Protein AF-A0A2K3KJV8-F1 (afdb_monomer)

Secondary structure (DSSP, 8-state):
---------SS-HHHHHHHHHTTTT----GGGT--TT-------PPPP--S--HHHHH-PPPPPTT-TT-SSS-S----SSSSS--

Structure (mmCIF, N/CA/C/O backbone):
data_AF-A0A2K3KJV8-F1
#
_entry.id   AF-A0A2K3KJV8-F1
#
loop_
_atom_site.group_PDB
_atom_site.id
_atom_site.type_symbol
_atom_site.label_atom_id
_atom_site.label_alt_id
_atom_site.label_comp_id
_atom_site.label_asym_id
_atom_site.label_entity_id
_atom_site.label_seq_id
_atom_site.pdbx_PDB_ins_code
_atom_site.Cartn_x
_atom_site.Cartn_y
_atom_site.Cartn_z
_atom_site.occupancy
_atom_site.B_iso_or_equiv
_atom_site.auth_seq_id
_atom_site.auth_comp_id
_atom_site.auth_asym_id
_atom_site.auth_atom_id
_atom_site.p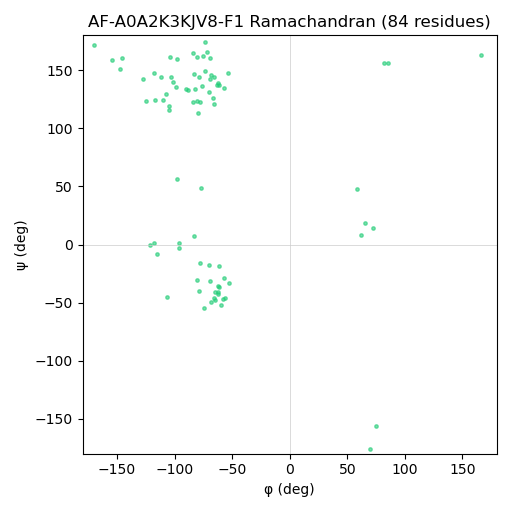dbx_PDB_model_num
ATOM 1 N N . ALA A 1 1 ? -15.549 14.192 7.520 1.00 83.75 1 ALA A N 1
ATOM 2 C CA . ALA A 1 1 ? -14.897 13.055 8.202 1.00 83.75 1 ALA A CA 1
ATOM 3 C C . ALA A 1 1 ? -14.697 11.929 7.195 1.00 83.75 1 ALA A C 1
ATOM 5 O O . ALA A 1 1 ? -15.487 11.843 6.261 1.00 83.75 1 ALA A O 1
ATOM 6 N N . HIS A 1 2 ? -13.662 11.103 7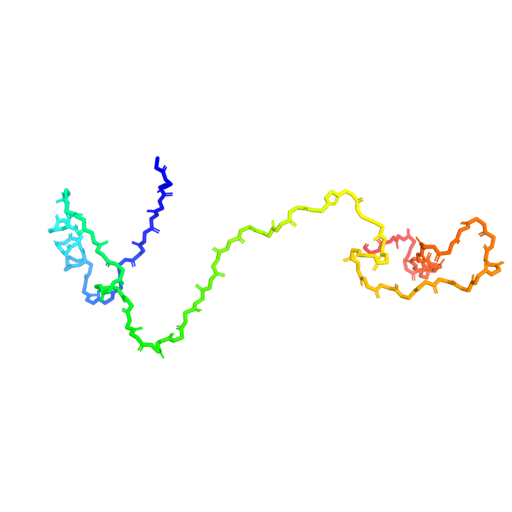.354 1.00 93.31 2 HIS A N 1
ATOM 7 C CA . HIS A 1 2 ? -13.540 9.856 6.595 1.00 93.31 2 HIS A CA 1
ATOM 8 C C . HIS A 1 2 ? -14.417 8.801 7.274 1.00 93.31 2 HIS A C 1
ATOM 10 O O . HIS A 1 2 ? -14.276 8.586 8.475 1.00 93.31 2 HIS A O 1
ATOM 16 N N . LEU A 1 3 ? -15.353 8.213 6.529 1.00 96.19 3 LEU A N 1
ATOM 17 C CA . LEU A 1 3 ? -16.264 7.183 7.026 1.00 96.19 3 LEU A CA 1
ATOM 18 C C . LEU A 1 3 ? -15.737 5.810 6.614 1.00 96.19 3 LEU A C 1
ATOM 20 O O . LEU A 1 3 ? -15.329 5.624 5.468 1.00 96.19 3 LEU A O 1
ATOM 24 N N . MET A 1 4 ? -15.751 4.867 7.548 1.00 96.44 4 MET A N 1
ATOM 25 C CA . MET A 1 4 ? -15.389 3.475 7.312 1.00 96.44 4 MET A CA 1
ATOM 26 C C . MET A 1 4 ? -16.210 2.565 8.220 1.00 96.44 4 MET A C 1
ATOM 28 O O . MET A 1 4 ? -16.598 2.966 9.317 1.00 96.44 4 MET A O 1
ATOM 32 N N . GLU A 1 5 ? -16.450 1.345 7.760 1.00 96.69 5 GLU A N 1
ATOM 33 C CA . GLU A 1 5 ? -17.113 0.299 8.533 1.00 96.69 5 GLU A CA 1
ATOM 34 C C . GLU A 1 5 ? -16.064 -0.672 9.072 1.00 96.69 5 GLU A C 1
ATOM 36 O O . GLU A 1 5 ? -15.093 -1.003 8.388 1.00 96.69 5 GLU A 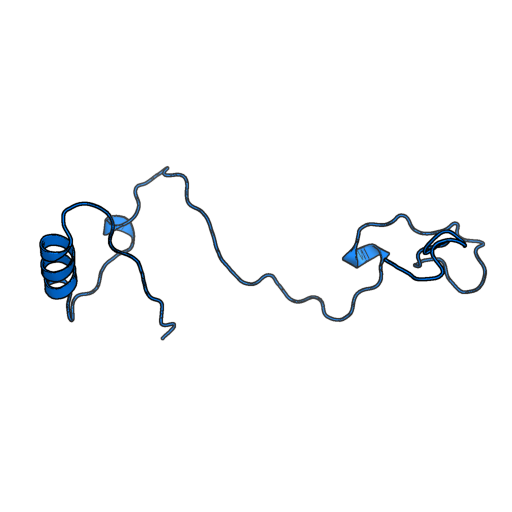O 1
ATOM 41 N N . ILE A 1 6 ? -16.250 -1.114 10.314 1.00 96.38 6 ILE A N 1
ATOM 42 C CA . ILE A 1 6 ? -15.338 -2.031 10.997 1.00 96.38 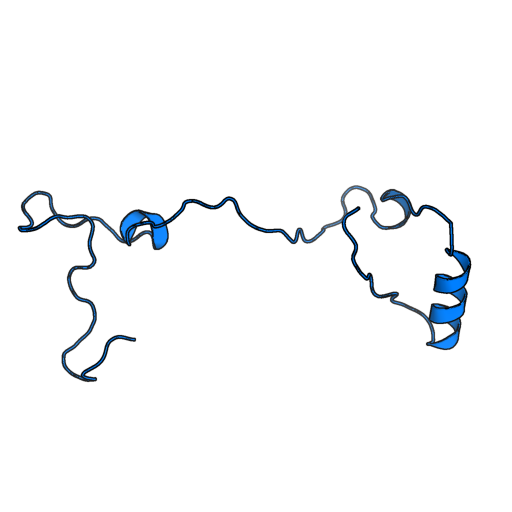6 ILE A CA 1
ATOM 43 C C . ILE A 1 6 ? -16.156 -3.227 11.469 1.00 96.38 6 ILE A C 1
ATOM 45 O O . ILE A 1 6 ? -17.141 -3.080 12.192 1.00 96.38 6 ILE A O 1
ATOM 49 N N . GLN A 1 7 ? -15.751 -4.425 11.057 1.00 97.69 7 GLN A N 1
ATOM 50 C CA . GLN A 1 7 ? -16.401 -5.660 11.475 1.00 97.69 7 GLN A CA 1
ATOM 51 C C . GLN A 1 7 ? -16.123 -5.955 12.956 1.00 97.69 7 GLN A C 1
ATOM 53 O O . GLN A 1 7 ? -14.971 -5.996 13.384 1.00 97.69 7 GLN A O 1
ATOM 58 N N . VAL A 1 8 ? -17.175 -6.265 13.720 1.00 97.38 8 VAL A N 1
ATOM 59 C CA . VAL A 1 8 ? -17.052 -6.770 15.096 1.00 97.38 8 VAL A CA 1
ATOM 60 C C . VAL A 1 8 ? -16.832 -8.286 15.079 1.00 97.38 8 VAL A C 1
ATOM 62 O O . VAL A 1 8 ? -17.647 -9.059 14.556 1.00 97.38 8 VAL A O 1
ATOM 65 N N . ASN A 1 9 ? -15.725 -8.727 15.673 1.00 97.44 9 ASN A N 1
ATOM 66 C CA . ASN A 1 9 ? -15.352 -10.136 15.809 1.00 97.44 9 ASN A CA 1
ATOM 67 C C . ASN A 1 9 ? -15.584 -10.651 17.243 1.00 97.44 9 ASN A C 1
ATOM 69 O O . ASN A 1 9 ? -15.705 -9.863 18.173 1.00 97.44 9 ASN A O 1
ATOM 73 N N . GLY A 1 10 ? -15.658 -11.980 17.406 1.00 96.81 10 GLY A N 1
ATOM 74 C CA . GLY A 1 10 ? -15.950 -12.643 18.690 1.00 96.81 10 GLY A CA 1
ATOM 75 C C . GLY A 1 10 ? -17.444 -12.720 19.051 1.00 96.81 10 GLY A C 1
ATOM 76 O O . GLY A 1 10 ? -18.252 -11.937 18.560 1.00 96.81 10 GLY A O 1
ATOM 77 N N . GLY A 1 11 ? -17.819 -13.688 19.898 1.00 97.50 11 GLY A N 1
ATOM 78 C CA . GLY A 1 11 ? -19.194 -13.867 20.394 1.00 97.50 11 GLY A CA 1
ATOM 79 C C . GLY A 1 11 ? -20.229 -14.341 19.358 1.00 97.50 11 GLY A C 1
ATOM 80 O O . GLY A 1 11 ? -19.913 -14.640 18.204 1.00 97.50 11 GLY A O 1
ATOM 81 N N . THR A 1 12 ? -21.490 -14.424 19.792 1.00 98.00 12 THR A N 1
ATOM 82 C CA . THR A 1 12 ? -22.661 -14.730 18.945 1.00 98.00 12 THR A CA 1
ATOM 83 C C . THR A 1 12 ? -23.195 -13.477 18.242 1.00 98.00 12 THR A C 1
ATOM 85 O O . THR A 1 12 ? -22.878 -12.354 18.626 1.00 98.00 12 THR A O 1
ATOM 88 N N . VAL A 1 13 ? -24.044 -13.647 17.221 1.00 97.44 13 VAL A N 1
ATOM 89 C CA . VAL A 1 13 ? -24.614 -12.517 16.459 1.00 97.44 13 VAL A CA 1
ATOM 90 C C . VAL A 1 13 ? -25.355 -11.525 17.361 1.00 97.44 13 VAL A C 1
ATOM 92 O O . VAL A 1 13 ? -25.103 -10.331 17.255 1.00 97.44 13 VAL A O 1
ATOM 95 N N . SER A 1 14 ? -26.202 -12.004 18.282 1.00 97.75 14 SER A N 1
ATOM 96 C CA . SER A 1 14 ? -26.929 -11.124 19.214 1.00 97.75 14 SER A CA 1
ATOM 97 C C . SER A 1 14 ? -25.969 -10.279 20.052 1.00 97.75 14 SER A C 1
ATOM 99 O O . SER A 1 14 ? -26.104 -9.063 20.107 1.00 97.75 14 SER A O 1
ATOM 101 N N . GLN A 1 15 ? -24.931 -10.908 20.614 1.00 97.94 15 GLN A N 1
ATOM 102 C CA . GLN A 1 15 ? -23.937 -10.219 21.442 1.00 97.94 15 GLN A CA 1
ATOM 103 C C . GLN A 1 15 ? -23.170 -9.144 20.665 1.00 97.94 15 GLN A C 1
ATOM 105 O O . GLN A 1 15 ? -22.858 -8.096 21.223 1.00 97.94 15 GLN A O 1
ATOM 110 N N . LYS A 1 16 ? -22.879 -9.373 19.377 1.00 98.06 16 LYS A N 1
ATOM 111 C CA . LYS A 1 16 ? -22.231 -8.366 18.523 1.00 98.06 16 LYS A CA 1
ATOM 112 C C . LYS A 1 16 ? -23.114 -7.141 18.306 1.00 98.06 16 LYS A C 1
ATOM 114 O O . LYS A 1 16 ? -22.596 -6.027 18.324 1.00 98.06 16 LYS A O 1
ATOM 119 N N . VAL A 1 17 ? -24.418 -7.342 18.097 1.00 97.56 17 VAL A N 1
ATOM 120 C CA . VAL A 1 17 ? -25.378 -6.241 17.914 1.00 97.56 17 VAL A CA 1
ATOM 121 C C . VAL A 1 17 ? -25.482 -5.416 19.193 1.00 97.56 17 VAL A C 1
ATOM 123 O O . VAL A 1 17 ? -25.331 -4.198 19.131 1.00 97.56 17 VAL A O 1
ATOM 126 N N . ASP A 1 18 ? -25.642 -6.069 20.345 1.00 97.75 18 ASP A N 1
ATOM 127 C CA . ASP A 1 18 ? -25.735 -5.387 21.642 1.00 97.75 18 ASP A CA 1
ATOM 128 C C . ASP A 1 18 ? -24.445 -4.617 21.972 1.00 97.75 18 ASP A C 1
ATOM 130 O O . ASP A 1 18 ? -24.491 -3.463 22.405 1.00 97.75 18 ASP A O 1
ATOM 134 N N . TYR A 1 19 ? -23.283 -5.225 21.704 1.00 96.44 19 TYR A N 1
ATOM 135 C CA . TYR A 1 19 ? -21.976 -4.587 21.866 1.00 96.44 19 TYR A CA 1
ATOM 136 C C . TYR A 1 19 ? -21.851 -3.335 20.993 1.00 96.44 19 TYR A C 1
ATOM 138 O O . TYR A 1 19 ? -21.538 -2.264 21.508 1.00 96.44 19 TYR A O 1
ATOM 146 N N . ALA A 1 20 ? -22.138 -3.440 19.690 1.00 96.62 20 ALA A N 1
ATOM 147 C CA . ALA A 1 20 ? -22.047 -2.318 18.757 1.00 96.62 20 ALA A CA 1
ATOM 148 C C . ALA A 1 20 ? -23.021 -1.182 19.113 1.00 96.62 20 ALA A C 1
ATOM 150 O O . ALA A 1 20 ? -22.635 -0.012 19.085 1.00 96.62 20 ALA A O 1
ATOM 151 N N . TYR A 1 21 ? -24.253 -1.520 19.506 1.00 96.81 21 TYR A N 1
ATOM 152 C CA . TYR A 1 21 ? -25.256 -0.545 19.935 1.00 96.81 21 TYR A CA 1
ATOM 153 C C . TYR A 1 21 ? -24.803 0.233 21.179 1.00 96.81 21 TYR A C 1
ATOM 155 O O . TYR A 1 21 ? -24.999 1.443 21.269 1.00 96.81 21 TYR A O 1
ATOM 163 N N . GLY A 1 22 ? -24.108 -0.427 22.112 1.00 96.75 22 GLY A N 1
ATOM 164 C CA . GLY A 1 22 ? -23.544 0.208 23.305 1.00 96.75 22 GLY A CA 1
ATOM 165 C C . GLY A 1 22 ? -22.507 1.308 23.031 1.00 96.75 22 GLY A C 1
ATOM 166 O O . GLY A 1 22 ? -22.262 2.129 23.924 1.00 96.75 22 GLY A O 1
ATOM 167 N N . PHE A 1 23 ? -21.921 1.359 21.829 1.00 95.75 23 PHE A N 1
ATOM 168 C CA . PHE A 1 23 ? -20.971 2.395 21.400 1.00 95.75 23 PHE A CA 1
ATOM 169 C C . PHE A 1 23 ? -21.601 3.537 20.604 1.00 95.75 23 PHE A C 1
ATOM 171 O O . PHE A 1 23 ? -20.883 4.456 20.206 1.00 95.75 23 PHE A O 1
ATOM 178 N N . PHE A 1 24 ? -22.916 3.528 20.378 1.00 96.69 24 PHE A N 1
ATOM 179 C CA . PHE A 1 24 ? -23.569 4.636 19.686 1.00 96.69 24 PHE A CA 1
ATOM 180 C C . PHE A 1 24 ? -23.305 5.961 20.406 1.00 96.69 24 PHE A C 1
ATOM 182 O O . PHE A 1 24 ? -23.345 6.037 21.633 1.00 96.69 24 PHE A O 1
ATOM 189 N N . GLU A 1 25 ? -22.973 6.981 19.608 1.00 96.12 25 GLU A N 1
ATOM 190 C CA . GLU A 1 25 ? -22.633 8.343 20.051 1.00 96.12 25 GLU A CA 1
ATOM 191 C C . GLU A 1 25 ? -21.390 8.450 20.959 1.00 96.12 25 GLU A C 1
ATOM 193 O O . GLU A 1 25 ? -21.075 9.530 21.459 1.00 96.12 25 GLU A O 1
ATOM 198 N N . LYS A 1 26 ? -20.633 7.360 21.142 1.00 95.94 26 LYS A N 1
ATOM 199 C CA . LYS A 1 26 ? -19.385 7.341 21.914 1.00 95.94 26 LYS A CA 1
ATOM 200 C C . LYS A 1 26 ? -18.175 7.320 20.987 1.00 95.94 26 LYS A C 1
ATOM 202 O O . LYS A 1 26 ? -18.172 6.673 19.944 1.00 95.94 26 LYS A O 1
ATOM 207 N N . GLN A 1 27 ? -17.111 8.001 21.399 1.00 95.31 27 GLN A N 1
ATOM 208 C CA . GLN A 1 27 ? -15.824 7.931 20.714 1.00 95.31 27 GLN A CA 1
ATOM 209 C C . GLN A 1 27 ? -15.051 6.687 21.171 1.00 95.31 27 GLN A C 1
ATOM 211 O O . GLN A 1 27 ? -14.943 6.431 22.369 1.00 95.31 27 GLN A O 1
ATOM 216 N N . ILE A 1 28 ? -14.485 5.945 20.219 1.00 95.75 28 ILE A N 1
ATOM 217 C CA . ILE A 1 28 ? -13.604 4.802 20.486 1.00 95.75 28 ILE A CA 1
ATOM 218 C C . ILE A 1 28 ? -12.159 5.242 20.199 1.00 95.75 28 ILE A C 1
ATOM 220 O O . ILE A 1 28 ? -11.860 5.590 19.052 1.00 95.75 28 ILE A O 1
ATOM 224 N N . PRO A 1 29 ? -11.268 5.288 21.204 1.00 96.94 29 PRO A N 1
ATOM 225 C CA . PRO A 1 29 ? -9.865 5.626 20.994 1.00 96.94 29 PRO A CA 1
ATOM 226 C C . PRO A 1 29 ? -9.064 4.413 20.476 1.00 96.94 29 PRO A C 1
ATOM 228 O O . PRO A 1 29 ? -9.501 3.268 20.573 1.00 96.94 29 PRO A O 1
ATOM 231 N N . VAL A 1 30 ? -7.891 4.659 19.882 1.00 96.19 30 VAL A N 1
ATOM 232 C CA . VAL A 1 30 ? -7.090 3.621 19.193 1.00 96.19 30 VAL A CA 1
ATOM 233 C C . VAL A 1 30 ? -6.482 2.583 20.144 1.00 96.19 30 VAL A C 1
ATOM 235 O O . VAL A 1 30 ? -6.352 1.416 19.785 1.00 96.19 30 VAL A O 1
ATOM 238 N N . ASP A 1 31 ? -6.162 2.993 21.367 1.00 96.62 31 ASP A N 1
ATOM 239 C CA . ASP A 1 31 ? -5.634 2.157 22.451 1.00 96.62 31 ASP A CA 1
ATOM 240 C C . ASP A 1 31 ? -6.672 1.173 23.016 1.00 96.62 31 ASP A C 1
ATOM 242 O O . ASP A 1 31 ? -6.305 0.179 23.641 1.00 96.62 31 ASP A O 1
ATOM 246 N N . ALA A 1 32 ? -7.964 1.402 22.753 1.00 95.38 32 ALA A N 1
ATOM 247 C CA . ALA A 1 32 ? -9.020 0.431 23.032 1.00 95.38 32 ALA A CA 1
ATOM 248 C C . ALA A 1 32 ? -9.086 -0.701 21.989 1.00 95.38 32 ALA A C 1
ATOM 250 O O . ALA A 1 32 ? -9.736 -1.716 22.241 1.00 95.38 32 ALA A O 1
ATOM 251 N N . VAL A 1 33 ? -8.451 -0.531 20.822 1.00 96.12 33 VAL A N 1
ATOM 252 C CA . VAL A 1 33 ? -8.485 -1.497 19.710 1.00 96.12 33 VAL A CA 1
ATOM 253 C C . VAL A 1 33 ? -7.162 -2.246 19.573 1.00 96.12 33 VAL A C 1
ATOM 255 O O . VAL A 1 33 ? -7.182 -3.464 19.430 1.00 96.12 33 VAL A O 1
ATOM 258 N N . PHE A 1 34 ? -6.033 -1.538 19.637 1.00 97.38 34 PHE A N 1
ATOM 259 C CA . PHE A 1 34 ? -4.701 -2.104 19.415 1.00 97.38 34 PHE A CA 1
ATOM 260 C C . PHE A 1 34 ? -3.821 -1.987 20.651 1.00 97.38 34 PHE A C 1
ATOM 262 O O . PHE A 1 34 ? -3.904 -1.009 21.399 1.00 97.38 34 PHE A O 1
ATOM 269 N N . GLN A 1 35 ? -2.934 -2.961 20.834 1.00 96.94 35 GLN A N 1
ATOM 270 C CA . GLN A 1 35 ? -1.950 -2.947 21.911 1.00 96.94 35 GLN A CA 1
ATOM 271 C C . GLN A 1 35 ? -0.585 -2.452 21.435 1.00 96.94 35 GLN A C 1
ATOM 273 O O . GLN A 1 35 ? -0.247 -2.465 20.249 1.00 96.94 35 GLN A O 1
ATOM 278 N N . LYS A 1 36 ? 0.233 -2.004 22.390 1.00 96.25 36 LYS A N 1
ATOM 279 C CA . LYS A 1 36 ? 1.626 -1.662 22.105 1.00 96.25 36 LYS A CA 1
ATOM 280 C C . LYS A 1 36 ? 2.374 -2.916 21.631 1.00 96.25 36 LYS A C 1
ATOM 282 O O . LYS A 1 36 ? 2.209 -3.983 22.211 1.00 96.25 36 LYS A O 1
ATOM 287 N N . ASP A 1 37 ? 3.221 -2.746 20.616 1.00 95.31 37 ASP A N 1
ATOM 288 C CA . ASP A 1 37 ? 4.083 -3.793 20.048 1.00 95.31 37 ASP A CA 1
ATOM 289 C C . ASP A 1 37 ? 3.312 -4.950 19.364 1.00 95.31 37 ASP A C 1
ATOM 291 O O . ASP A 1 37 ? 3.867 -6.020 19.112 1.00 95.31 37 ASP A O 1
ATOM 295 N N . GLU A 1 38 ? 2.042 -4.722 19.011 1.00 96.50 38 GLU A N 1
ATOM 296 C CA . GLU A 1 38 ? 1.240 -5.612 18.168 1.00 96.50 38 GLU A CA 1
ATOM 297 C C . GLU A 1 38 ? 1.581 -5.437 16.674 1.00 96.50 38 GLU A C 1
ATOM 299 O O . GLU A 1 38 ? 1.854 -4.333 16.196 1.00 96.50 38 GLU A O 1
ATOM 304 N N . MET A 1 39 ? 1.551 -6.536 15.914 1.00 97.50 39 MET A N 1
ATOM 305 C CA . MET A 1 39 ? 1.711 -6.512 14.456 1.00 97.50 39 MET A CA 1
ATOM 306 C C . MET A 1 39 ? 0.404 -6.064 13.794 1.00 97.50 39 MET A C 1
ATOM 308 O O . MET A 1 39 ? -0.625 -6.708 13.975 1.00 97.50 39 MET A O 1
ATOM 312 N N . ILE A 1 40 ? 0.452 -4.989 13.003 1.00 97.62 40 ILE A N 1
ATOM 313 C CA . ILE A 1 40 ? -0.726 -4.391 12.357 1.00 97.62 40 ILE A CA 1
ATOM 314 C C . ILE A 1 40 ? -0.485 -4.240 10.853 1.00 97.62 40 ILE A C 1
ATOM 316 O O . ILE A 1 40 ? 0.601 -3.847 10.423 1.00 97.62 40 ILE A O 1
ATOM 320 N N . ASP A 1 41 ? -1.533 -4.478 10.065 1.00 97.62 41 ASP A N 1
ATOM 321 C CA . ASP A 1 41 ? -1.546 -4.211 8.628 1.00 97.62 41 ASP A CA 1
ATOM 322 C C . ASP A 1 41 ? -1.995 -2.772 8.327 1.00 97.62 41 ASP A C 1
ATOM 324 O O . ASP A 1 41 ? -3.012 -2.292 8.833 1.00 97.62 41 ASP A O 1
ATOM 328 N N . ILE A 1 42 ? -1.259 -2.077 7.452 1.00 96.94 42 ILE A N 1
ATOM 329 C CA . ILE A 1 42 ? -1.574 -0.705 7.025 1.00 96.94 42 ILE A CA 1
ATOM 330 C C . ILE A 1 42 ? -2.157 -0.730 5.612 1.00 96.94 42 ILE A C 1
ATOM 332 O O . ILE A 1 42 ? -1.481 -1.107 4.654 1.00 96.94 42 ILE A O 1
ATOM 336 N N . ILE A 1 43 ? -3.395 -0.255 5.469 1.00 97.56 43 ILE A N 1
ATOM 337 C CA . ILE A 1 43 ? -4.082 -0.124 4.180 1.00 97.56 43 ILE A CA 1
ATOM 338 C C . ILE A 1 43 ? -4.164 1.355 3.805 1.00 97.56 43 ILE A C 1
ATOM 340 O O . ILE A 1 43 ? -4.602 2.190 4.594 1.00 97.56 43 ILE A O 1
ATOM 344 N N . GLY A 1 44 ? -3.759 1.689 2.582 1.00 97.06 44 GLY A N 1
ATOM 345 C CA . GLY A 1 44 ? -3.799 3.062 2.097 1.00 97.06 44 GLY A CA 1
ATOM 346 C C . GLY A 1 44 ? -3.516 3.181 0.606 1.00 97.06 44 GLY A C 1
ATOM 347 O O . GLY A 1 44 ? -3.131 2.223 -0.064 1.00 97.06 44 GLY A O 1
ATOM 348 N N . VAL A 1 45 ? -3.702 4.391 0.084 1.00 97.88 45 VAL A N 1
ATOM 349 C CA . VAL A 1 45 ? -3.370 4.728 -1.304 1.00 97.88 45 VAL A CA 1
ATOM 350 C C . VAL A 1 45 ? -1.926 5.226 -1.368 1.00 97.88 45 VAL A C 1
ATOM 352 O O . VAL A 1 45 ? -1.505 6.050 -0.557 1.00 97.88 45 VAL A O 1
ATOM 355 N N . THR A 1 46 ? -1.152 4.733 -2.336 1.00 97.94 46 THR A N 1
ATOM 356 C CA . THR A 1 46 ? 0.247 5.144 -2.519 1.00 97.94 46 THR A CA 1
ATOM 357 C C . THR A 1 46 ? 0.358 6.533 -3.154 1.00 97.94 46 THR A C 1
ATOM 359 O O . THR A 1 46 ? -0.576 7.051 -3.767 1.00 97.94 46 THR A O 1
ATOM 362 N N . LYS A 1 47 ? 1.536 7.160 -3.038 1.00 98.25 47 LYS A N 1
ATOM 363 C CA . LYS A 1 47 ? 1.799 8.456 -3.673 1.00 98.25 47 LYS A CA 1
ATOM 364 C C . LYS A 1 47 ? 1.778 8.325 -5.199 1.00 98.25 47 LYS A C 1
ATOM 366 O O . LYS A 1 47 ? 2.609 7.621 -5.776 1.00 98.25 47 LYS A O 1
ATOM 371 N N . GLY A 1 48 ? 0.885 9.068 -5.848 1.00 97.88 48 GLY A N 1
ATOM 372 C CA . GLY A 1 48 ? 0.823 9.154 -7.306 1.00 97.88 48 GLY A CA 1
ATOM 373 C C . GLY A 1 48 ? 2.110 9.723 -7.915 1.00 97.88 48 GLY A C 1
ATOM 374 O O . GLY A 1 48 ? 2.671 10.695 -7.408 1.00 97.88 48 GLY A O 1
ATOM 375 N N . LYS A 1 49 ? 2.569 9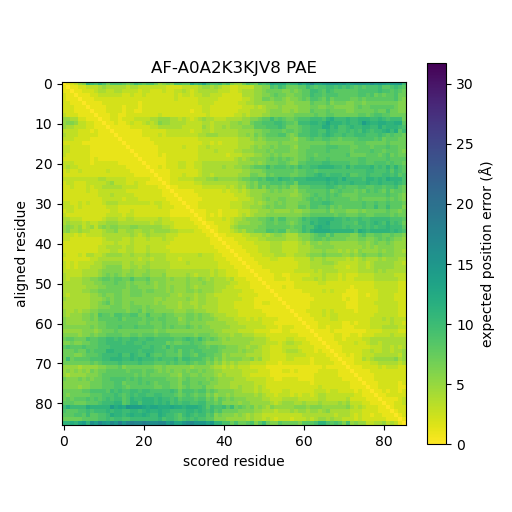.115 -9.017 1.00 98.12 49 LYS A N 1
ATOM 376 C CA . LYS A 1 49 ? 3.744 9.553 -9.800 1.00 98.12 49 LYS A CA 1
ATOM 377 C C . LYS A 1 49 ? 3.408 9.958 -11.246 1.00 98.12 49 LYS A C 1
ATOM 379 O O . LYS A 1 49 ? 4.296 10.338 -11.991 1.00 98.12 49 LYS A O 1
ATOM 384 N N . GLY A 1 50 ? 2.133 9.915 -11.643 1.00 98.12 50 GLY A N 1
ATOM 385 C CA . GLY A 1 50 ? 1.704 10.231 -13.010 1.00 98.12 50 GLY A CA 1
ATOM 386 C C . GLY A 1 50 ? 2.021 9.122 -14.022 1.00 98.12 50 GLY A C 1
ATOM 387 O O . GLY A 1 50 ? 2.118 7.947 -13.662 1.00 98.12 50 GLY A O 1
ATOM 388 N N . TYR A 1 51 ? 2.136 9.490 -15.303 1.00 98.06 51 TYR A N 1
ATOM 389 C CA . TYR A 1 51 ? 2.493 8.554 -16.369 1.00 98.06 51 TYR A CA 1
ATOM 390 C C . TYR A 1 51 ? 4.003 8.301 -16.378 1.00 98.06 51 TYR A C 1
ATOM 392 O O . TYR A 1 51 ? 4.794 9.182 -16.704 1.00 98.06 51 TYR A O 1
ATOM 400 N N . GLU A 1 52 ? 4.389 7.072 -16.054 1.00 98.31 52 GLU A N 1
ATOM 401 C CA . GLU A 1 52 ? 5.784 6.652 -15.955 1.00 98.31 52 GLU A CA 1
ATOM 402 C C . GLU A 1 52 ? 6.152 5.657 -17.061 1.00 98.31 52 GLU A C 1
ATOM 404 O O . GLU A 1 52 ? 5.359 4.795 -17.452 1.00 98.31 52 GLU A O 1
ATOM 409 N N . GLY A 1 53 ? 7.391 5.758 -17.549 1.00 97.75 53 GLY A N 1
ATOM 410 C CA . GLY A 1 53 ? 7.943 4.817 -18.521 1.00 97.75 53 GLY A CA 1
ATOM 411 C C . GLY A 1 53 ? 8.245 3.449 -17.902 1.00 97.75 53 GLY A C 1
ATOM 412 O O . GLY A 1 53 ? 8.351 3.296 -16.689 1.00 97.75 53 GLY A O 1
ATOM 413 N N . VAL A 1 54 ? 8.464 2.435 -18.743 1.00 97.69 54 VAL A N 1
ATOM 414 C CA . VAL A 1 54 ? 8.659 1.040 -18.293 1.00 97.69 54 VAL A CA 1
ATOM 415 C C . VAL A 1 54 ? 9.818 0.847 -17.308 1.00 97.69 54 VAL A C 1
ATOM 417 O O . VAL A 1 54 ? 9.756 -0.033 -16.460 1.00 97.69 54 VAL A O 1
ATOM 420 N N . VAL A 1 55 ? 10.857 1.683 -17.380 1.00 97.69 55 VAL A N 1
ATOM 421 C CA . VAL A 1 55 ? 12.030 1.598 -16.493 1.00 97.69 55 VAL A CA 1
ATOM 422 C C . VAL A 1 55 ? 11.664 1.966 -15.055 1.00 97.69 55 VAL A C 1
ATOM 424 O O . VAL A 1 55 ? 11.989 1.235 -14.131 1.00 97.69 55 VAL A O 1
ATOM 427 N N . THR A 1 56 ? 10.978 3.089 -14.854 1.00 97.56 56 THR A N 1
ATOM 428 C CA . THR A 1 56 ? 10.593 3.580 -13.523 1.00 97.56 56 THR A CA 1
ATOM 429 C C . THR A 1 56 ? 9.347 2.881 -12.994 1.00 97.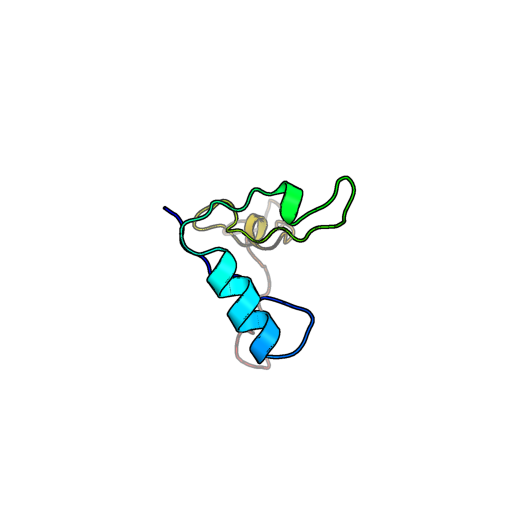56 56 THR A C 1
ATOM 431 O O . THR A 1 56 ? 9.222 2.698 -11.786 1.00 97.56 56 THR A O 1
ATOM 434 N N . ARG A 1 57 ? 8.445 2.461 -13.888 1.00 97.94 57 ARG A N 1
ATOM 435 C CA . ARG A 1 57 ? 7.206 1.763 -13.534 1.00 97.94 57 ARG A CA 1
ATOM 436 C C . ARG A 1 57 ? 7.414 0.283 -13.211 1.00 97.94 57 ARG A C 1
ATOM 438 O O . ARG A 1 57 ? 6.792 -0.208 -12.280 1.00 97.94 57 ARG A O 1
ATOM 445 N N . TRP A 1 58 ? 8.268 -0.409 -13.968 1.00 97.56 58 TRP A N 1
ATOM 446 C CA . TRP A 1 58 ? 8.439 -1.868 -13.880 1.00 97.56 58 TRP A CA 1
ATOM 447 C C . TRP A 1 58 ? 9.868 -2.312 -13.547 1.00 97.56 58 TRP A C 1
ATOM 449 O O . TRP A 1 58 ? 10.130 -3.506 -13.476 1.00 97.56 58 TRP A O 1
ATOM 459 N N . GLY A 1 59 ? 10.815 -1.385 -13.369 1.00 97.38 59 GLY A N 1
ATOM 460 C CA . GLY A 1 59 ? 12.183 -1.718 -12.959 1.00 97.38 59 GLY A CA 1
ATOM 461 C C . GLY A 1 59 ? 13.038 -2.400 -14.033 1.00 97.38 59 GLY A C 1
ATOM 462 O O . GLY A 1 59 ? 14.090 -2.946 -13.712 1.00 97.38 59 GLY A O 1
ATOM 463 N N . VAL A 1 60 ? 12.624 -2.384 -15.306 1.00 97.69 60 VAL A N 1
ATOM 464 C CA . VAL A 1 60 ? 13.394 -3.029 -16.383 1.00 97.69 60 VAL A CA 1
ATOM 465 C C . VAL A 1 60 ? 14.713 -2.302 -16.657 1.00 97.69 60 VAL A C 1
ATOM 467 O O . VAL A 1 60 ? 14.800 -1.070 -16.596 1.00 97.69 60 VAL A O 1
ATOM 470 N N . THR A 1 61 ? 15.747 -3.058 -17.024 1.00 97.69 61 T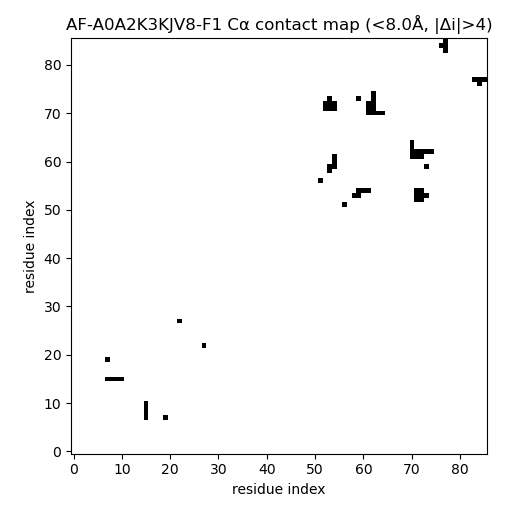HR A N 1
ATOM 471 C CA . THR A 1 61 ? 17.058 -2.501 -17.374 1.00 97.69 61 THR A CA 1
ATOM 472 C C . THR A 1 61 ? 16.971 -1.608 -18.615 1.00 97.69 61 THR A C 1
ATOM 474 O O . THR A 1 61 ? 16.329 -1.938 -19.612 1.00 97.69 61 THR A O 1
ATOM 477 N N . ARG A 1 62 ? 17.652 -0.458 -18.573 1.00 97.75 62 ARG A N 1
ATOM 478 C CA . ARG A 1 62 ? 17.786 0.446 -19.725 1.00 97.75 62 ARG A CA 1
ATOM 479 C C . ARG A 1 62 ? 18.604 -0.219 -20.835 1.00 97.75 62 ARG A C 1
ATOM 481 O O . ARG A 1 62 ? 19.594 -0.888 -20.557 1.00 97.75 62 ARG A O 1
ATOM 488 N N . LEU A 1 63 ? 18.253 0.043 -22.090 1.00 98.19 63 LEU A N 1
ATOM 489 C CA . LEU A 1 63 ? 19.023 -0.451 -23.232 1.00 98.19 63 LEU A CA 1
ATOM 490 C C . LEU A 1 63 ? 20.394 0.248 -23.336 1.00 98.19 63 LEU A C 1
ATOM 492 O O . LEU A 1 63 ? 20.570 1.354 -22.804 1.00 98.19 63 LEU A O 1
ATOM 496 N N . PRO A 1 64 ? 21.366 -0.348 -24.055 1.00 98.06 64 PRO A N 1
ATOM 497 C CA . PRO A 1 64 ? 22.668 0.266 -24.282 1.00 98.06 64 PRO A CA 1
ATOM 498 C C . PRO A 1 64 ? 22.560 1.670 -24.881 1.00 98.06 64 PRO A C 1
ATOM 500 O O . PRO A 1 64 ? 21.684 1.961 -25.700 1.00 98.06 64 PRO A O 1
ATOM 503 N N . ARG A 1 65 ? 23.514 2.539 -24.527 1.00 97.56 65 ARG A N 1
ATOM 504 C CA . ARG A 1 65 ? 23.533 3.958 -24.925 1.00 97.56 65 ARG A CA 1
ATOM 505 C C . ARG A 1 65 ? 23.407 4.183 -26.439 1.00 97.56 65 ARG A C 1
ATOM 507 O O . ARG A 1 65 ? 22.827 5.182 -26.844 1.00 97.56 65 ARG A O 1
ATOM 514 N N . LYS A 1 66 ? 23.946 3.277 -27.265 1.00 97.56 66 LYS A N 1
ATOM 515 C CA . LYS A 1 66 ? 23.956 3.382 -28.738 1.00 97.56 66 LYS A CA 1
ATOM 516 C C . LYS A 1 66 ? 22.660 2.896 -29.416 1.00 97.56 66 LYS A C 1
ATOM 518 O O . LYS A 1 66 ? 22.614 2.811 -30.637 1.00 97.56 66 LYS A O 1
ATOM 523 N N . THR A 1 67 ? 21.613 2.571 -28.656 1.00 97.31 67 THR A N 1
ATOM 524 C CA . THR A 1 67 ? 20.330 2.122 -29.219 1.00 97.31 67 THR A CA 1
ATOM 525 C C . THR A 1 67 ? 19.643 3.252 -29.989 1.00 97.31 67 THR A C 1
ATOM 527 O O . THR A 1 67 ? 19.395 4.329 -29.443 1.00 97.31 67 THR A O 1
ATOM 530 N N . HIS A 1 68 ? 19.289 3.001 -31.250 1.00 96.56 68 HIS A N 1
ATOM 531 C CA . HIS A 1 68 ? 18.545 3.957 -32.066 1.00 96.56 68 HIS A CA 1
ATOM 532 C C . HIS A 1 68 ? 17.093 4.113 -31.567 1.00 96.56 68 HIS A C 1
ATOM 534 O O . HIS A 1 68 ? 16.443 3.148 -31.146 1.00 96.56 68 HIS A O 1
ATOM 540 N N . ARG A 1 69 ? 16.569 5.347 -31.622 1.00 95.44 69 ARG A N 1
ATOM 541 C CA . ARG A 1 69 ? 15.225 5.725 -31.133 1.00 95.44 69 ARG A CA 1
ATOM 542 C C . ARG A 1 69 ? 15.008 5.421 -29.645 1.00 95.44 69 ARG A C 1
ATOM 544 O O . ARG A 1 69 ? 13.998 4.833 -29.257 1.00 95.44 69 ARG A O 1
ATOM 551 N N . GLY A 1 70 ? 15.976 5.809 -28.819 1.00 96.31 70 GLY A N 1
ATOM 552 C CA . GLY A 1 70 ? 15.849 5.828 -27.363 1.00 96.31 70 GLY A CA 1
ATOM 553 C C . GLY A 1 70 ? 16.153 4.500 -26.665 1.00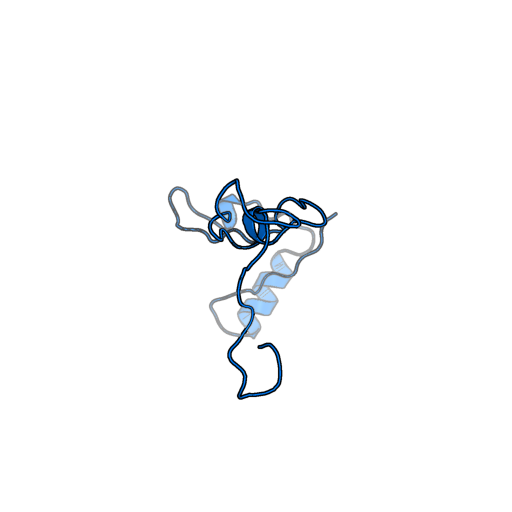 96.31 70 GLY A C 1
ATOM 554 O O . GLY A 1 70 ? 16.058 3.416 -27.235 1.00 96.31 70 GLY A O 1
ATOM 555 N N . LEU A 1 71 ? 16.517 4.622 -25.388 1.00 97.69 71 LEU A N 1
ATOM 556 C CA . LEU A 1 71 ? 17.027 3.529 -24.551 1.00 97.69 71 LEU A CA 1
ATOM 557 C C . LEU A 1 71 ? 16.119 3.165 -23.362 1.00 97.69 71 LEU A C 1
ATOM 559 O O . LEU A 1 71 ? 16.386 2.197 -22.656 1.00 97.69 71 LEU A O 1
ATOM 563 N N . ARG A 1 72 ? 15.071 3.955 -23.092 1.00 97.81 72 ARG A N 1
ATOM 564 C CA . ARG A 1 72 ? 14.141 3.763 -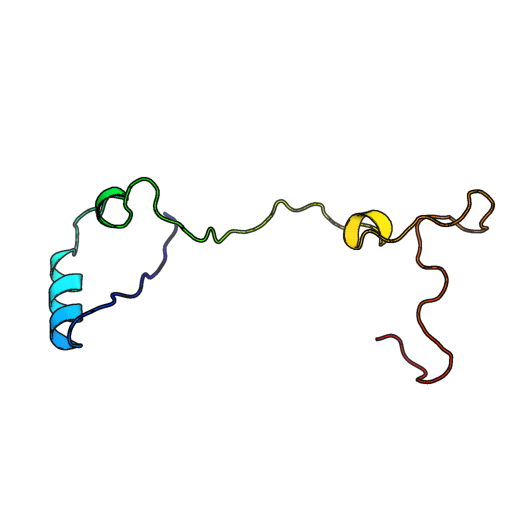21.961 1.00 97.81 72 ARG A CA 1
ATOM 565 C C . ARG A 1 72 ? 12.866 3.044 -22.419 1.00 97.81 72 ARG A C 1
ATOM 567 O O . ARG A 1 72 ? 11.771 3.578 -22.289 1.00 97.81 72 ARG A O 1
ATOM 574 N N . LYS A 1 73 ? 13.034 1.863 -23.012 1.00 97.19 73 LYS A N 1
ATOM 575 C CA . LYS A 1 73 ? 11.963 1.021 -23.569 1.00 97.19 73 LYS A CA 1
ATOM 576 C C . LYS A 1 73 ? 12.299 -0.457 -23.375 1.00 97.19 73 LYS A C 1
ATOM 578 O O . LYS A 1 73 ? 13.469 -0.791 -23.208 1.00 97.19 73 LYS A O 1
ATOM 583 N N . VAL A 1 74 ? 11.291 -1.322 -23.449 1.00 97.50 74 VAL A N 1
ATOM 584 C CA . VAL A 1 74 ? 11.503 -2.770 -23.595 1.00 97.50 74 VAL A CA 1
ATOM 585 C C . VAL A 1 74 ? 11.901 -3.049 -25.049 1.00 97.50 74 VAL A C 1
ATOM 587 O O . VAL A 1 74 ? 11.327 -2.456 -25.961 1.00 97.50 74 VAL A O 1
ATOM 590 N N . ALA A 1 75 ? 12.909 -3.899 -25.273 1.00 97.31 75 ALA A N 1
ATOM 591 C CA . ALA A 1 75 ? 13.388 -4.215 -26.623 1.00 97.31 75 ALA A CA 1
ATOM 592 C C . ALA A 1 75 ? 12.433 -5.152 -27.381 1.00 97.31 75 ALA A C 1
ATOM 594 O O . ALA A 1 75 ? 11.999 -4.819 -28.479 1.00 97.31 75 ALA A O 1
ATOM 595 N N . CYS A 1 76 ? 12.104 -6.302 -26.788 1.00 96.06 76 CYS A N 1
ATOM 596 C CA . CYS A 1 76 ? 11.190 -7.297 -27.343 1.00 96.06 76 CYS A CA 1
ATOM 597 C C . CYS A 1 76 ? 9.972 -7.429 -26.422 1.00 96.06 76 CYS A C 1
ATOM 599 O O . CYS A 1 76 ? 10.142 -7.672 -25.229 1.00 96.06 76 CYS A O 1
ATOM 601 N N . ILE A 1 77 ? 8.766 -7.242 -26.962 1.00 97.06 77 ILE A N 1
ATOM 602 C CA . ILE A 1 77 ? 7.500 -7.280 -26.202 1.00 97.06 77 ILE A CA 1
ATOM 603 C C . ILE A 1 77 ? 6.792 -8.645 -26.260 1.00 97.06 77 ILE A C 1
ATOM 605 O O . ILE A 1 77 ? 5.758 -8.816 -25.625 1.00 97.06 77 ILE A O 1
ATOM 609 N N . GLY A 1 78 ? 7.331 -9.605 -27.015 1.00 97.12 78 GLY A N 1
ATOM 610 C CA . GLY A 1 78 ? 6.759 -10.938 -27.185 1.00 97.12 78 GLY A CA 1
ATOM 611 C C . GLY A 1 78 ? 7.398 -11.699 -28.346 1.00 97.12 78 GLY A C 1
ATOM 612 O O . GLY A 1 78 ? 8.061 -11.110 -29.200 1.00 97.12 78 GLY A O 1
ATOM 613 N N . ALA A 1 79 ? 7.206 -13.017 -28.367 1.00 96.75 79 ALA A N 1
ATOM 614 C CA . ALA A 1 79 ? 7.550 -13.852 -29.516 1.00 96.75 79 ALA A CA 1
ATOM 615 C C . ALA A 1 79 ? 6.547 -13.644 -30.667 1.00 96.75 79 ALA A C 1
ATOM 617 O O . ALA A 1 79 ? 5.538 -12.963 -30.510 1.00 96.75 79 ALA A O 1
ATOM 618 N N . TRP A 1 80 ? 6.806 -14.253 -31.828 1.00 96.62 80 TRP A N 1
ATOM 619 C CA . TRP A 1 80 ? 5.882 -14.181 -32.968 1.00 96.62 80 TRP A CA 1
ATOM 620 C C . TRP A 1 80 ? 4.551 -14.895 -32.673 1.00 96.62 80 TRP A C 1
ATOM 622 O O . TRP A 1 80 ? 3.479 -14.347 -32.915 1.00 96.62 80 TRP A O 1
ATOM 632 N N . HIS A 1 81 ? 4.616 -16.107 -32.118 1.00 96.06 81 HIS A N 1
ATOM 633 C CA . HIS A 1 81 ? 3.440 -16.875 -31.716 1.00 96.06 81 HIS A CA 1
ATOM 634 C C . HIS A 1 81 ? 3.396 -16.936 -30.181 1.00 96.06 81 HIS A C 1
ATOM 636 O O . HIS A 1 81 ? 4.380 -17.381 -29.586 1.00 96.06 81 HIS A O 1
ATOM 642 N N . PRO A 1 82 ? 2.302 -16.510 -29.523 1.00 95.94 82 PRO A N 1
ATOM 643 C CA . PRO A 1 82 ? 1.037 -16.027 -30.087 1.00 95.94 82 PRO A CA 1
ATOM 644 C C . PRO A 1 82 ? 1.144 -14.619 -30.702 1.00 95.94 82 PRO A C 1
ATOM 646 O O . PRO A 1 82 ? 1.897 -13.786 -30.213 1.00 95.94 82 PRO A O 1
ATOM 649 N N . ALA A 1 83 ? 0.339 -14.332 -31.732 1.00 96.12 83 ALA A N 1
ATOM 650 C CA . ALA A 1 83 ? 0.314 -13.040 -32.433 1.00 96.12 83 ALA A CA 1
ATOM 651 C C . ALA A 1 83 ? -0.428 -11.942 -31.637 1.00 96.12 83 ALA A C 1
ATOM 653 O O . ALA A 1 83 ? -1.324 -11.269 -32.148 1.00 96.12 83 ALA A O 1
ATOM 654 N N . ARG A 1 84 ? -0.092 -11.800 -30.352 1.00 96.06 84 ARG A N 1
ATOM 655 C CA . ARG A 1 84 ? -0.600 -10.773 -29.437 1.00 96.06 84 ARG A CA 1
ATOM 656 C C . ARG A 1 84 ? 0.405 -10.514 -28.317 1.00 96.06 84 ARG A C 1
ATOM 658 O O . ARG A 1 84 ? 1.219 -11.375 -27.999 1.00 96.06 84 ARG A O 1
ATOM 665 N N . VAL A 1 85 ? 0.296 -9.350 -27.689 1.00 94.94 85 VAL A N 1
ATOM 666 C CA . VAL A 1 85 ? 1.005 -9.041 -26.438 1.00 94.94 85 VAL A CA 1
ATOM 667 C C . VAL A 1 85 ? 0.197 -9.606 -25.263 1.00 94.94 85 VAL A C 1
ATOM 669 O O . VAL A 1 85 ? -1.031 -9.687 -25.360 1.00 94.94 85 VAL A O 1
ATOM 672 N N . SER A 1 86 ? 0.884 -10.044 -24.206 1.00 90.88 86 SER A N 1
ATOM 673 C CA . SER A 1 86 ? 0.265 -10.497 -22.950 1.00 90.88 86 SER A CA 1
ATOM 674 C C . SER A 1 86 ? -0.423 -9.374 -22.182 1.00 90.88 86 SER A C 1
ATOM 676 O O . SER A 1 86 ? 0.027 -8.211 -22.299 1.00 90.88 86 SER A O 1
#

Solvent-accessible surface area (backbone atoms only — not comparable to full-atom values): 6294 Å² total; per-residue (Å²): 134,91,84,83,89,79,88,86,78,72,86,53,73,68,56,43,52,56,54,55,59,73,46,64,99,54,89,81,62,68,75,81,75,49,65,89,95,60,93,78,88,88,85,82,84,78,86,84,81,77,93,65,54,54,39,83,68,68,66,49,75,67,47,62,91,84,43,78,93,62,33,72,53,80,90,73,82,65,64,75,78,63,88,60,72,132

InterPro domains:
  IPR000597 Large ribosomal subunit protein uL3 [PF00297] (1-86)
  IPR009000 Translation protein, beta-barrel domain superfamily [SSF50447] (2-85)
  IPR019926 Large ribosomal subunit protein uL3, conserved site [PS00474] (34-57)
  IPR044892 Ribosomal protein L3, domain 3, archaeal-type superfamily [G3DSA:4.10.960.10] (26-86)
  IPR045077 Large ribosomal subunit protein uL3, archaea/eukaryota [PTHR11363] (1-86)

Foldseek 3Di:
DDDDDDDDDDDDPVVSVVVVVVCPPHDDDPCNPDPPPDDDDDDDDDDDDPDDACCVVPVDDFADPPDPPGGRHDPDQDDPPPVDGD

pLDDT: mean 96.79, std 1.8, range [83.75, 98.31]

Mean predicted aligned error: 4.84 Å

Organism: Trifolium pratense (NCBI:txid57577)

Nearest PDB structures (foldseek):
  8b2l-assembly1_r3  TM=9.830E-01  e=1.874E-09  Nicotiana tabacum
  3jcs-assembly1_B  TM=9.753E-01  e=1.082E-06  Leishmania donovani
  8ova-assembly1_Bf  TM=9.621E-01  e=1.444E-06  Trypanosoma brucei brucei
  6zu5-assembly1_LB0  TM=9.704E-01  e=2.250E-05  Paranosema locustae
  8p5d-assembly1_LB0  TM=9.055E-01  e=3.470E-05  Spraguea lophii 42_110

Radius of gyration: 25.71 Å; Cα contacts (8 Å, |Δi|>4): 34; chains: 1; bounding box: 51×30×56 Å

Sequence (86 aa):
AHLMEIQVNGGTVSQKVDYAYGFFEKQIPVDAVFQKDEMIDIIGVTKGKGYEGVVTRWGVTRLPRKTHRGLRKVACIGAWHPARVS